Protein AF-A0A6B3FHU8-F1 (afdb_monomer_lite)

Secondary structure (DSSP, 8-state):
--TTSS-S-B--TT--S--EEETTEEEE--SSSEEEEEEE-TTS-EEEEEEE-STTS-SEEEEEB-PPTT-EEEE-TTS-EEEE-TT---SSS--SS--SEEEPPP--B-TTS-B--EEEEEETTEEEEEE-----

Foldseek 3Di:
DDPVQAQPDKDQWPADPAWDDDPQKTWRDDPDQWIWIWHQDPVGRIDIDIDGNAQPDDQKTKMFTDHDPQWDWDADPLQKIFIAHHPQPDPVPCTPDDTSDIGPADWDADPVRDTWDWHWDDDPRIIMIGTDDHGD

Structure (mmCIF, N/CA/C/O backbone):
data_AF-A0A6B3FHU8-F1
#
_entry.id   AF-A0A6B3FHU8-F1
#
loop_
_atom_site.group_PDB
_atom_site.id
_atom_site.type_symbol
_atom_site.label_atom_id
_atom_site.label_alt_id
_atom_site.label_comp_id
_atom_site.label_asym_id
_atom_site.label_entity_id
_atom_site.label_seq_id
_atom_site.pdbx_PDB_ins_code
_atom_site.Cartn_x
_atom_site.Cartn_y
_atom_site.Cartn_z
_atom_site.occupancy
_atom_site.B_iso_or_equiv
_atom_site.auth_seq_id
_atom_site.auth_comp_id
_atom_site.auth_asym_id
_atom_site.auth_atom_id
_atom_site.pdbx_PDB_model_num
ATOM 1 N N . ILE A 1 1 ? 13.165 12.340 -12.345 1.00 45.06 1 ILE A N 1
ATOM 2 C CA . ILE A 1 1 ? 11.705 12.059 -12.397 1.00 45.06 1 ILE A CA 1
ATOM 3 C C . ILE A 1 1 ? 11.030 12.913 -13.476 1.00 45.06 1 ILE A C 1
ATOM 5 O O . ILE A 1 1 ? 10.965 14.129 -13.321 1.00 45.06 1 ILE A O 1
ATOM 9 N N . ARG A 1 2 ? 10.580 12.322 -14.594 1.00 46.66 2 ARG A N 1
ATOM 10 C CA . ARG A 1 2 ? 9.733 13.046 -15.560 1.00 46.66 2 ARG A CA 1
ATOM 11 C C . ARG A 1 2 ? 8.262 12.784 -15.222 1.00 46.66 2 ARG A C 1
ATOM 13 O O . ARG A 1 2 ? 7.866 11.637 -15.059 1.00 46.66 2 ARG A O 1
ATOM 20 N N . ASN A 1 3 ? 7.469 13.840 -15.066 1.00 47.50 3 ASN A N 1
ATOM 21 C CA . ASN A 1 3 ? 6.080 13.735 -14.599 1.00 47.50 3 ASN A CA 1
ATOM 22 C C . ASN A 1 3 ? 5.124 13.138 -15.652 1.00 47.50 3 ASN A C 1
ATOM 24 O O . ASN A 1 3 ? 4.042 12.675 -15.321 1.00 47.50 3 ASN A O 1
ATOM 28 N N . ASP A 1 4 ? 5.523 13.154 -16.923 1.00 56.28 4 ASP A N 1
ATOM 29 C CA . ASP A 1 4 ? 4.755 12.675 -18.079 1.00 56.28 4 ASP A CA 1
ATOM 30 C C . ASP A 1 4 ? 4.735 11.143 -18.226 1.00 56.28 4 ASP A C 1
ATOM 32 O O . ASP A 1 4 ? 3.932 10.620 -18.996 1.00 56.28 4 ASP A O 1
ATOM 36 N N . ILE A 1 5 ? 5.595 10.428 -17.493 1.00 57.34 5 ILE A N 1
ATOM 37 C CA . ILE A 1 5 ? 5.712 8.960 -17.531 1.00 57.34 5 ILE A CA 1
ATOM 38 C C . ILE A 1 5 ? 5.258 8.277 -16.231 1.00 57.34 5 ILE A C 1
ATOM 40 O O . ILE A 1 5 ? 5.151 7.058 -16.191 1.00 57.34 5 ILE A O 1
ATOM 44 N N . MET A 1 6 ? 4.966 9.026 -15.169 1.00 60.22 6 MET A N 1
ATOM 45 C CA . MET A 1 6 ? 4.409 8.466 -13.933 1.00 60.22 6 MET A CA 1
ATOM 46 C C . MET A 1 6 ? 2.957 8.006 -14.142 1.00 60.22 6 MET A C 1
ATOM 48 O O . MET A 1 6 ? 2.252 8.590 -14.973 1.00 60.22 6 MET A O 1
ATOM 52 N N . PRO A 1 7 ? 2.456 7.022 -13.367 1.00 62.66 7 PRO A N 1
ATOM 53 C CA . PRO A 1 7 ? 1.023 6.810 -13.247 1.00 62.66 7 PRO A CA 1
ATOM 54 C C . PRO A 1 7 ? 0.361 8.137 -12.879 1.00 62.66 7 PRO A C 1
ATOM 56 O O . PRO A 1 7 ? 0.601 8.700 -11.814 1.00 62.66 7 PRO A O 1
ATOM 59 N N . ASN A 1 8 ? -0.464 8.654 -13.782 1.00 60.53 8 ASN A N 1
ATOM 60 C CA . ASN A 1 8 ? -1.156 9.929 -13.598 1.00 60.53 8 ASN A CA 1
ATOM 61 C C . ASN A 1 8 ? -2.297 9.827 -12.571 1.00 60.53 8 ASN A C 1
ATOM 63 O O . ASN A 1 8 ? -2.832 10.848 -12.140 1.00 60.53 8 ASN A O 1
ATOM 67 N N . GLN A 1 9 ? -2.675 8.603 -12.188 1.00 69.31 9 GLN A N 1
ATOM 68 C CA . GLN A 1 9 ? -3.710 8.336 -11.208 1.00 69.31 9 GLN A CA 1
ATOM 69 C C . GLN A 1 9 ? -3.459 7.013 -10.474 1.00 69.31 9 GLN A C 1
ATOM 71 O O . GLN A 1 9 ? -3.259 5.964 -11.094 1.00 69.31 9 GLN A O 1
ATOM 76 N N . LEU A 1 10 ? -3.538 7.078 -9.145 1.00 75.62 10 LEU A N 1
ATOM 77 C CA . LEU A 1 10 ? -3.625 5.933 -8.241 1.00 75.62 10 LEU A CA 1
ATOM 78 C C . LEU A 1 10 ? -5.016 5.928 -7.599 1.00 75.62 10 LEU A C 1
ATOM 80 O O . LEU A 1 10 ? -5.523 6.985 -7.213 1.00 75.62 10 LEU A O 1
ATOM 84 N N . SER A 1 11 ? -5.645 4.758 -7.480 1.00 78.81 11 SER A N 1
ATOM 85 C CA . SER A 1 11 ? -6.835 4.617 -6.636 1.00 78.81 11 SER A CA 1
ATOM 86 C C . SER A 1 11 ? -6.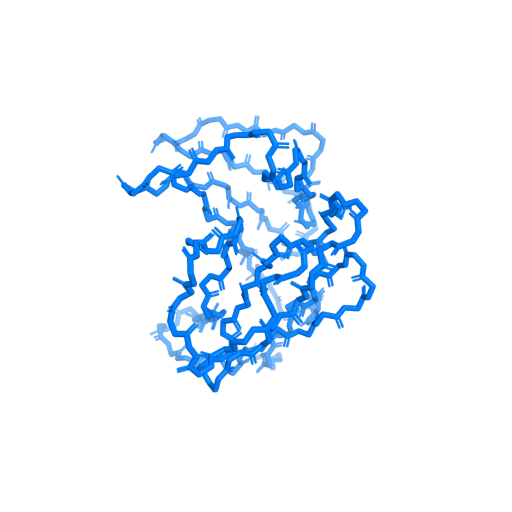434 4.518 -5.168 1.00 78.81 11 SER A C 1
ATOM 88 O O . SER A 1 11 ? -5.376 3.990 -4.842 1.00 78.81 11 SER A O 1
ATOM 90 N N . ILE A 1 12 ? -7.311 4.964 -4.274 1.00 79.12 12 ILE A N 1
ATOM 91 C CA . ILE A 1 12 ? -7.122 4.801 -2.834 1.00 79.12 12 ILE A CA 1
ATOM 92 C C . ILE A 1 12 ? -8.040 3.652 -2.384 1.00 79.12 12 ILE A C 1
ATOM 94 O O . ILE A 1 12 ? -9.261 3.816 -2.463 1.00 79.12 12 ILE A O 1
ATOM 98 N N . PRO A 1 13 ? -7.504 2.488 -1.977 1.00 76.69 13 PRO A N 1
ATOM 99 C CA . PRO A 1 13 ? -8.320 1.356 -1.547 1.00 76.69 13 PRO A CA 1
ATOM 100 C C . PRO A 1 13 ? -9.171 1.717 -0.324 1.00 76.69 13 PRO A C 1
ATOM 102 O O . PRO A 1 13 ? -8.716 2.439 0.564 1.00 76.69 13 PRO A O 1
ATOM 105 N N . GLU A 1 14 ? -10.411 1.218 -0.299 1.00 80.50 14 GLU A N 1
ATOM 106 C CA . GLU A 1 14 ? -11.384 1.357 0.802 1.00 80.50 14 GLU A CA 1
ATOM 107 C C . GLU A 1 14 ? -11.751 2.800 1.216 1.00 80.50 14 GLU A C 1
ATOM 109 O O . GLU A 1 14 ? -12.533 3.003 2.144 1.00 80.50 14 GLU A O 1
ATOM 114 N N . ALA A 1 15 ? -11.242 3.823 0.523 1.00 71.56 15 ALA A N 1
ATOM 115 C CA . ALA A 1 15 ? -11.511 5.210 0.869 1.00 71.56 15 ALA A CA 1
ATOM 116 C C . ALA A 1 15 ? -12.956 5.625 0.556 1.00 71.56 15 ALA A C 1
ATOM 118 O O . ALA A 1 15 ? -13.506 5.350 -0.512 1.00 71.56 15 ALA A O 1
ATOM 119 N N . GLY A 1 16 ? -13.554 6.378 1.484 1.00 66.31 16 GLY A N 1
ATOM 120 C CA . GLY A 1 16 ? -14.815 7.078 1.253 1.00 66.31 16 GLY A CA 1
ATOM 121 C C . GLY A 1 16 ? -14.695 8.196 0.206 1.00 66.31 16 GLY A C 1
ATOM 122 O O . GLY A 1 16 ? -13.609 8.640 -0.155 1.00 66.31 16 GLY A O 1
ATOM 123 N N . ALA A 1 17 ? -15.834 8.722 -0.255 1.00 71.62 17 ALA A N 1
ATOM 124 C CA . ALA A 1 17 ? -15.877 9.713 -1.340 1.00 71.62 17 ALA A CA 1
ATOM 125 C C . ALA A 1 17 ? -15.287 11.098 -0.987 1.00 71.62 17 ALA A C 1
ATOM 127 O O . ALA A 1 17 ? -15.084 11.924 -1.877 1.00 71.62 17 ALA A O 1
ATOM 128 N N . LYS A 1 18 ? -15.052 11.390 0.299 1.00 81.88 18 LYS A N 1
ATOM 129 C CA . LYS A 1 18 ? -14.502 12.668 0.770 1.00 81.88 18 LYS A CA 1
ATOM 130 C C . LYS A 1 18 ? -13.470 12.436 1.867 1.00 81.88 18 LYS A C 1
ATOM 132 O O . LYS A 1 18 ? -13.760 11.758 2.847 1.00 81.88 18 LYS A O 1
ATOM 137 N N . GLY A 1 19 ? -12.297 13.037 1.699 1.00 85.44 19 GLY A N 1
ATOM 138 C CA . GLY A 1 19 ? -11.244 13.065 2.708 1.00 85.44 19 GLY A CA 1
ATOM 139 C C . GLY A 1 19 ? -11.289 14.344 3.543 1.00 85.44 19 GLY A C 1
ATOM 140 O O . GLY A 1 19 ? -11.757 15.384 3.077 1.00 85.44 19 GLY A O 1
ATOM 141 N N . THR A 1 20 ? -10.777 14.271 4.767 1.00 91.88 20 THR A N 1
ATOM 142 C CA . THR A 1 20 ? -10.581 15.412 5.671 1.00 91.88 20 THR A CA 1
ATOM 143 C C . THR A 1 20 ? -9.091 15.644 5.873 1.00 91.88 20 THR A C 1
ATOM 145 O O . THR A 1 20 ? -8.346 14.700 6.129 1.00 91.88 20 THR A O 1
ATOM 148 N N . GLN A 1 21 ? -8.641 16.893 5.774 1.00 92.50 21 GLN A N 1
ATOM 149 C CA . GLN A 1 21 ? -7.242 17.221 6.020 1.00 92.50 21 GLN A CA 1
ATOM 150 C C . GLN A 1 21 ? -6.947 17.233 7.526 1.00 92.50 21 GLN A C 1
ATOM 152 O O . GLN A 1 21 ? -7.606 17.946 8.281 1.00 92.50 21 GLN A O 1
ATOM 157 N N . VAL A 1 22 ? -5.946 16.466 7.963 1.00 91.94 22 VAL A N 1
ATOM 158 C CA . VAL A 1 22 ? -5.526 16.374 9.370 1.00 91.94 22 VAL A CA 1
ATOM 159 C C . VAL A 1 22 ? -4.004 16.320 9.435 1.00 91.94 22 VAL A C 1
ATOM 161 O O . VAL A 1 22 ? -3.396 15.360 8.971 1.00 91.94 22 VAL A O 1
ATOM 164 N N . GLY A 1 23 ? -3.375 17.352 10.004 1.00 89.19 23 GLY A N 1
ATOM 165 C CA . GLY A 1 23 ? -1.925 17.363 10.241 1.00 89.19 23 GLY A CA 1
ATOM 166 C C . GLY A 1 23 ? -1.072 17.146 8.984 1.00 89.19 23 GLY A C 1
ATOM 167 O O . GLY A 1 23 ? -0.068 16.451 9.050 1.00 89.19 23 GLY A O 1
ATOM 168 N N . GLY A 1 24 ? -1.497 17.681 7.833 1.00 89.25 24 GLY A N 1
ATOM 169 C CA . GLY A 1 24 ? -0.810 17.494 6.546 1.00 89.25 24 GLY A CA 1
ATOM 170 C C . GLY A 1 24 ? -1.177 16.208 5.794 1.00 89.25 24 GLY A C 1
ATOM 171 O O . GLY A 1 24 ? -0.806 16.068 4.633 1.00 89.25 24 GLY A O 1
ATOM 172 N N . ASN A 1 25 ? -1.960 15.319 6.407 1.00 91.62 25 ASN A N 1
ATOM 173 C CA . ASN A 1 25 ? -2.489 14.109 5.781 1.00 91.62 25 ASN A CA 1
ATOM 174 C C . ASN A 1 25 ? -3.913 14.338 5.271 1.00 91.62 25 ASN A C 1
ATOM 176 O O . ASN A 1 25 ? -4.602 15.262 5.716 1.00 91.62 25 ASN A O 1
ATOM 180 N N . VAL A 1 26 ? -4.386 13.446 4.404 1.00 92.62 26 VAL A N 1
ATOM 181 C CA . VAL A 1 26 ? -5.805 13.337 4.048 1.00 92.62 26 VAL A CA 1
ATOM 182 C C . VAL A 1 26 ? -6.348 12.032 4.615 1.00 92.62 26 VAL A C 1
ATOM 184 O O . VAL A 1 26 ? -5.855 10.956 4.288 1.00 92.62 26 VAL A O 1
ATOM 187 N N . VAL A 1 27 ? -7.355 12.133 5.479 1.00 92.25 27 VAL A N 1
ATOM 188 C CA . VAL A 1 27 ? -7.985 10.998 6.160 1.00 92.25 27 VAL A CA 1
ATOM 189 C C . VAL A 1 27 ? -9.360 10.739 5.559 1.00 92.25 27 VAL A C 1
ATOM 191 O O . VAL A 1 27 ? -10.204 11.633 5.510 1.00 92.25 27 VAL A O 1
ATOM 194 N N . TYR A 1 28 ? -9.596 9.503 5.146 1.00 91.44 28 TYR A N 1
ATOM 195 C CA . TYR A 1 28 ? -10.864 8.994 4.646 1.00 91.44 28 TYR A CA 1
ATOM 196 C C . TYR A 1 28 ? -11.444 8.047 5.693 1.00 91.44 28 TYR A C 1
ATOM 198 O O . TYR A 1 28 ? -11.124 6.860 5.720 1.00 91.44 28 TYR A O 1
ATOM 206 N N . THR A 1 29 ? -12.276 8.587 6.582 1.00 90.31 29 THR A N 1
ATOM 207 C CA . THR A 1 29 ? -12.996 7.777 7.565 1.00 90.31 29 THR A CA 1
ATOM 208 C C . THR A 1 29 ? -14.205 7.112 6.925 1.00 90.31 29 THR A C 1
ATOM 210 O O . THR A 1 29 ? -14.915 7.711 6.110 1.00 90.31 29 THR A O 1
ATOM 213 N N . THR A 1 30 ? -14.463 5.867 7.309 1.00 87.38 30 THR A N 1
ATOM 214 C CA . THR A 1 30 ? -15.635 5.114 6.858 1.00 87.38 30 THR A CA 1
ATOM 215 C C . THR A 1 30 ? -16.386 4.519 8.049 1.00 87.38 30 THR A C 1
ATOM 217 O O . THR A 1 30 ? -15.844 4.360 9.144 1.00 87.38 30 THR A O 1
ATOM 220 N N . SER A 1 31 ? -17.656 4.157 7.851 1.00 88.94 31 SER A N 1
ATOM 221 C CA . SER A 1 31 ? -18.392 3.327 8.817 1.00 88.94 31 SER A CA 1
ATOM 222 C C . SER A 1 31 ? -17.992 1.847 8.757 1.00 88.94 31 SER A C 1
ATOM 224 O O . SER A 1 31 ? -18.381 1.079 9.634 1.00 88.94 31 SER A O 1
ATOM 226 N N . GLY A 1 32 ? -17.242 1.443 7.726 1.00 90.00 32 GLY A N 1
ATOM 227 C CA . GLY A 1 32 ? -16.746 0.085 7.534 1.00 90.00 32 GLY A CA 1
ATOM 228 C C . GLY A 1 32 ? -15.539 -0.234 8.420 1.00 90.00 32 GLY A C 1
ATOM 229 O O . GLY A 1 32 ? -15.145 0.582 9.253 1.00 90.00 32 GLY A O 1
ATOM 230 N N . PRO A 1 33 ? -14.926 -1.417 8.258 1.00 93.75 33 PR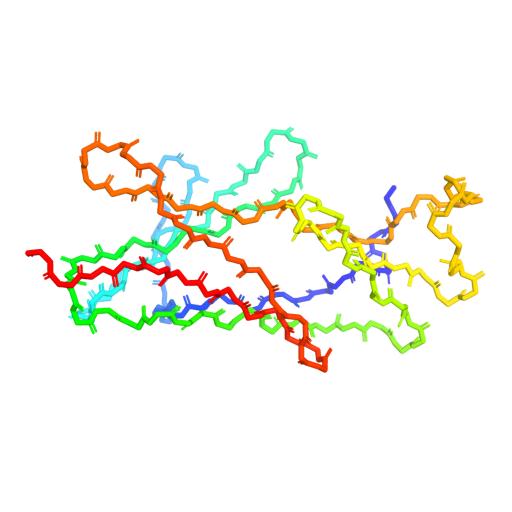O A N 1
ATOM 231 C CA . PRO A 1 33 ? -13.846 -1.883 9.127 1.00 93.75 33 PRO A CA 1
ATOM 232 C C . PRO A 1 33 ? -12.477 -1.253 8.824 1.00 93.75 33 PRO A C 1
ATOM 234 O O . PRO A 1 33 ? -11.514 -1.566 9.520 1.00 93.75 33 PRO A O 1
ATOM 237 N N . VAL A 1 34 ? -12.382 -0.377 7.819 1.00 94.00 34 VAL A N 1
ATOM 238 C CA . VAL A 1 34 ? -11.125 0.217 7.347 1.00 94.00 34 VAL A CA 1
ATOM 239 C C . VAL A 1 34 ? -11.288 1.722 7.183 1.00 94.00 34 VAL A C 1
ATOM 241 O O . VAL A 1 34 ? -12.266 2.178 6.593 1.00 94.00 34 VAL A O 1
ATOM 244 N N . ASP A 1 35 ? -10.336 2.482 7.712 1.00 94.00 35 ASP A N 1
ATOM 245 C CA . ASP A 1 35 ? -10.129 3.882 7.330 1.00 94.00 35 ASP A CA 1
ATOM 246 C C . ASP A 1 35 ? -8.857 3.985 6.490 1.00 94.00 35 ASP A C 1
ATOM 248 O O . ASP A 1 35 ? -7.932 3.193 6.677 1.00 94.00 35 ASP A O 1
ATOM 252 N N . THR A 1 36 ? -8.774 4.984 5.614 1.00 94.12 36 THR A N 1
ATOM 253 C CA . THR A 1 36 ? -7.597 5.165 4.756 1.00 94.12 36 THR A CA 1
ATOM 254 C C . THR A 1 36 ? -6.961 6.526 4.981 1.00 94.12 36 THR A C 1
ATOM 256 O O . THR A 1 36 ? -7.648 7.544 5.067 1.00 94.12 36 THR A O 1
ATOM 259 N N . VAL A 1 37 ? -5.635 6.568 5.069 1.00 93.81 37 VAL A N 1
ATOM 260 C CA . VAL A 1 37 ? -4.864 7.804 5.229 1.00 93.81 37 VAL A CA 1
ATOM 261 C C . VAL A 1 37 ? -3.885 7.933 4.075 1.00 93.81 37 VAL A C 1
ATOM 263 O O . VAL A 1 37 ? -3.105 7.021 3.820 1.00 93.81 37 VAL A O 1
ATOM 266 N N . VAL A 1 38 ? -3.891 9.083 3.408 1.00 92.81 38 VAL A N 1
ATOM 267 C CA . VAL A 1 38 ? -2.862 9.456 2.435 1.00 92.81 38 VAL A CA 1
ATOM 268 C C . VAL A 1 38 ? -1.935 10.474 3.078 1.00 92.81 38 VAL A C 1
ATOM 270 O O . VAL A 1 38 ? -2.381 11.526 3.549 1.00 92.81 38 VAL A O 1
ATOM 273 N N . GLN A 1 39 ? -0.648 10.149 3.108 1.00 93.12 39 GLN A N 1
ATOM 274 C CA . GLN A 1 39 ? 0.400 10.978 3.690 1.00 93.12 39 GLN A CA 1
ATOM 275 C C . GLN A 1 39 ? 1.414 11.349 2.607 1.00 93.12 39 GLN A C 1
ATOM 277 O O . GLN A 1 39 ? 1.919 10.448 1.936 1.00 93.12 39 GLN A O 1
ATOM 282 N N . PRO A 1 40 ? 1.746 12.634 2.413 1.00 90.44 40 PRO A N 1
ATOM 283 C CA . PRO A 1 40 ? 2.907 12.996 1.612 1.00 90.44 40 PRO A CA 1
ATOM 284 C C . PRO A 1 40 ? 4.186 12.513 2.308 1.00 90.44 40 PRO A C 1
ATOM 286 O O . PRO A 1 40 ? 4.290 12.558 3.536 1.00 90.44 40 PRO A O 1
ATOM 289 N N . THR A 1 41 ? 5.165 12.056 1.534 1.00 87.81 41 THR A N 1
ATOM 290 C CA . THR A 1 41 ? 6.476 11.646 2.054 1.00 87.81 41 THR A CA 1
ATOM 291 C C . THR A 1 41 ? 7.516 12.744 1.813 1.00 87.81 41 THR A C 1
ATOM 293 O O . THR A 1 41 ? 7.360 13.597 0.939 1.00 87.81 41 THR A O 1
ATOM 296 N N . ALA A 1 42 ? 8.574 12.776 2.630 1.00 85.88 42 ALA A N 1
ATOM 297 C CA . ALA A 1 42 ? 9.573 13.852 2.597 1.00 85.88 42 ALA A CA 1
ATOM 298 C C . ALA A 1 42 ? 10.386 13.901 1.288 1.00 85.88 42 ALA A C 1
ATOM 300 O O . ALA A 1 42 ? 10.915 14.949 0.926 1.00 85.88 42 ALA A O 1
ATOM 301 N N . ASP A 1 43 ? 10.464 12.779 0.582 1.00 81.81 43 ASP A N 1
ATOM 302 C CA . ASP A 1 43 ? 11.090 12.604 -0.731 1.00 81.81 43 ASP A CA 1
ATOM 303 C C . ASP A 1 43 ? 10.163 12.976 -1.907 1.00 81.81 43 ASP A C 1
ATOM 305 O O . ASP A 1 43 ? 10.540 12.827 -3.067 1.00 81.81 43 ASP A O 1
ATOM 309 N N . GLY A 1 44 ? 8.966 13.505 -1.626 1.00 80.00 44 GLY A N 1
ATOM 310 C CA . GLY A 1 44 ? 8.031 13.996 -2.641 1.00 80.00 44 GLY A CA 1
ATOM 311 C C . GLY A 1 44 ? 7.067 12.941 -3.189 1.00 80.00 44 GLY A C 1
ATOM 312 O O . GLY A 1 44 ? 6.329 13.232 -4.131 1.00 80.00 44 GLY A O 1
ATOM 313 N N . GLY A 1 45 ? 7.054 11.740 -2.609 1.00 85.75 45 GLY A N 1
ATOM 314 C CA . GLY A 1 45 ? 6.064 10.703 -2.882 1.00 85.75 45 GLY A CA 1
ATOM 315 C C . GLY A 1 45 ? 4.797 10.819 -2.025 1.00 85.75 45 GLY A C 1
ATOM 316 O O . GLY A 1 45 ? 4.500 11.838 -1.391 1.00 85.75 45 GLY A O 1
ATOM 317 N N . SER A 1 46 ? 4.031 9.730 -1.999 1.00 89.56 46 SER A N 1
ATOM 318 C CA . SER A 1 46 ? 2.895 9.576 -1.095 1.00 89.56 46 SER A CA 1
ATOM 319 C C . SER A 1 46 ? 2.816 8.151 -0.569 1.00 89.56 46 SER A C 1
ATOM 321 O O . SER A 1 46 ? 3.168 7.199 -1.264 1.00 89.56 46 SER A O 1
ATOM 323 N N . ARG A 1 47 ? 2.312 8.009 0.652 1.00 91.25 47 ARG A N 1
ATOM 324 C CA . ARG A 1 47 ? 2.030 6.734 1.299 1.00 91.25 47 ARG A CA 1
ATOM 325 C C . ARG A 1 47 ? 0.539 6.624 1.554 1.00 91.25 47 ARG A C 1
ATOM 327 O O . ARG A 1 47 ? -0.060 7.536 2.121 1.00 91.25 47 ARG A O 1
ATOM 334 N N . THR A 1 48 ? -0.036 5.487 1.182 1.00 92.00 48 THR A N 1
ATOM 335 C CA . THR A 1 48 ? -1.401 5.123 1.569 1.00 92.00 48 THR A CA 1
ATOM 336 C C . THR A 1 48 ? -1.339 4.131 2.723 1.00 92.00 48 THR A C 1
ATOM 338 O O . THR A 1 48 ? -0.652 3.118 2.628 1.00 92.00 48 THR A O 1
ATOM 341 N N . LEU A 1 49 ? -2.036 4.430 3.816 1.00 94.06 49 LEU A N 1
ATOM 342 C CA . LEU A 1 49 ? -2.158 3.573 4.992 1.00 94.06 49 LEU A CA 1
ATOM 343 C C . LEU A 1 49 ? -3.606 3.119 5.145 1.00 94.06 49 LEU A C 1
ATOM 345 O O . LEU A 1 49 ? -4.502 3.958 5.203 1.00 94.06 49 LEU A O 1
ATOM 349 N N . ASN A 1 50 ? -3.813 1.812 5.286 1.00 94.81 50 ASN A N 1
ATOM 350 C CA . ASN A 1 50 ? -5.100 1.236 5.662 1.00 94.81 50 ASN A CA 1
ATOM 351 C C . ASN A 1 50 ? -5.102 0.984 7.176 1.00 94.81 50 ASN A C 1
ATOM 353 O O . ASN A 1 50 ? -4.292 0.208 7.684 1.00 94.81 50 ASN A O 1
ATOM 357 N N . ILE A 1 51 ? -5.999 1.647 7.900 1.00 94.94 51 ILE A N 1
ATOM 358 C CA . ILE A 1 51 ? -6.189 1.486 9.342 1.00 94.94 51 ILE A CA 1
ATOM 359 C C . ILE A 1 51 ? -7.273 0.438 9.566 1.00 94.94 51 ILE A C 1
ATOM 361 O O . ILE A 1 51 ? -8.460 0.696 9.355 1.00 94.94 51 ILE A O 1
ATOM 365 N N . LEU A 1 52 ? -6.857 -0.756 9.984 1.00 94.25 52 LEU A N 1
ATOM 366 C CA . LEU A 1 52 ? -7.746 -1.902 10.154 1.00 94.25 52 LEU A CA 1
ATOM 367 C C . LEU A 1 52 ? -8.354 -1.860 11.557 1.00 94.25 52 LEU A C 1
ATOM 369 O O . LEU A 1 52 ? -7.672 -2.111 12.548 1.00 94.25 52 LEU A O 1
ATOM 373 N N . LYS A 1 53 ? -9.640 -1.518 11.657 1.00 91.88 53 LYS A N 1
ATOM 374 C CA . LYS A 1 53 ? -10.318 -1.276 12.945 1.00 91.88 53 LYS A CA 1
ATOM 375 C C . LYS A 1 53 ? -10.758 -2.551 13.655 1.00 91.88 53 LYS A C 1
ATOM 377 O O . LYS A 1 53 ? -11.118 -2.510 14.827 1.00 91.88 53 LYS A O 1
ATOM 382 N N . SER A 1 54 ? -10.813 -3.669 12.938 1.00 89.50 54 SER A N 1
ATOM 383 C CA . SER A 1 54 ? -11.314 -4.934 13.471 1.00 89.50 54 SER A CA 1
ATOM 384 C C . SER A 1 54 ? -10.853 -6.122 12.635 1.00 89.50 54 SER A C 1
ATOM 386 O O . SER A 1 54 ? -10.441 -5.975 11.485 1.00 89.50 54 SER A O 1
ATOM 388 N N . SER A 1 55 ? -11.005 -7.315 13.199 1.00 89.19 55 SER A N 1
ATOM 389 C CA . SER A 1 55 ? -10.667 -8.586 12.561 1.00 89.19 55 SER A CA 1
ATOM 390 C C . SER A 1 55 ? -11.526 -8.956 11.349 1.00 89.19 55 SER A C 1
ATOM 392 O O . SER A 1 55 ? -11.160 -9.859 10.601 1.00 89.19 55 SER A O 1
ATOM 394 N N . VAL A 1 56 ? -12.650 -8.263 11.137 1.00 90.94 56 VAL A N 1
ATOM 395 C CA . VAL A 1 56 ? -13.509 -8.448 9.957 1.00 90.94 56 VAL A CA 1
ATOM 396 C C . VAL A 1 56 ? -13.076 -7.591 8.764 1.00 90.94 56 VAL A C 1
ATOM 398 O O . VAL A 1 56 ? -13.734 -7.623 7.725 1.00 90.94 56 VAL A O 1
ATOM 401 N N . ALA A 1 57 ? -11.999 -6.808 8.896 1.00 94.38 57 ALA A N 1
ATOM 402 C CA . ALA A 1 57 ? -11.422 -6.085 7.770 1.00 94.38 57 ALA A CA 1
ATOM 403 C C . ALA A 1 57 ? -11.006 -7.055 6.643 1.00 94.38 57 ALA A C 1
ATOM 405 O O . ALA A 1 57 ? -10.650 -8.207 6.914 1.00 94.38 57 ALA A O 1
ATOM 406 N N . PRO A 1 58 ? -11.025 -6.616 5.373 1.00 94.88 58 PRO A N 1
ATOM 407 C CA . PRO A 1 58 ? -10.460 -7.394 4.279 1.00 94.88 58 PRO A CA 1
ATOM 408 C C . PRO A 1 58 ? -8.995 -7.765 4.541 1.00 94.88 58 PRO A C 1
ATOM 410 O O . PRO A 1 58 ? -8.263 -7.063 5.234 1.00 94.88 58 PRO A O 1
ATOM 413 N N . LYS A 1 59 ? -8.531 -8.863 3.947 1.00 95.38 59 LYS A N 1
ATOM 414 C CA . LYS A 1 59 ? -7.100 -9.222 3.969 1.00 95.38 59 LYS A CA 1
ATOM 415 C C . LYS A 1 59 ? -6.354 -8.763 2.722 1.00 95.38 59 LYS A C 1
ATOM 417 O O . LYS A 1 59 ? -5.137 -8.890 2.662 1.00 95.38 59 LYS A O 1
ATOM 422 N N . THR A 1 60 ? -7.080 -8.246 1.736 1.00 95.62 60 THR A N 1
ATOM 423 C CA . THR A 1 60 ? -6.559 -7.835 0.435 1.00 95.62 60 THR A CA 1
ATOM 424 C C . THR A 1 60 ? -7.019 -6.427 0.101 1.00 95.62 60 THR A C 1
ATOM 426 O O . THR A 1 60 ? -8.210 -6.140 0.219 1.00 95.62 60 THR A O 1
ATOM 429 N N . TYR A 1 61 ? -6.098 -5.588 -0.365 1.00 94.38 61 TYR A N 1
ATOM 430 C CA . TYR A 1 61 ? -6.346 -4.188 -0.705 1.00 94.38 61 TYR A CA 1
ATOM 431 C C . TYR A 1 61 ? -5.812 -3.899 -2.102 1.00 94.38 61 TYR A C 1
ATOM 433 O O . TYR A 1 61 ? -4.636 -4.134 -2.379 1.00 94.38 61 TYR A O 1
ATOM 441 N N . GLU A 1 62 ? -6.673 -3.409 -2.990 1.00 92.12 62 GLU A N 1
ATOM 442 C CA . GLU A 1 62 ? -6.316 -3.178 -4.390 1.00 92.12 62 GLU A CA 1
ATOM 443 C C . GLU A 1 62 ? -6.054 -1.698 -4.676 1.00 92.12 62 GLU A C 1
ATOM 445 O O . GLU A 1 62 ? -6.958 -0.862 -4.630 1.00 92.12 62 GLU A O 1
ATOM 450 N N . THR A 1 63 ? -4.824 -1.394 -5.078 1.00 88.25 63 THR A N 1
ATOM 451 C CA . THR A 1 63 ? -4.453 -0.099 -5.649 1.00 88.25 63 THR A CA 1
ATOM 452 C C . THR A 1 63 ? -4.366 -0.254 -7.160 1.00 88.25 63 THR A C 1
ATOM 454 O O . THR A 1 63 ? -3.438 -0.864 -7.694 1.00 88.25 63 THR A O 1
ATOM 457 N N . SER A 1 64 ? -5.359 0.277 -7.867 1.00 83.88 64 SER A N 1
ATOM 458 C CA . SER A 1 64 ? -5.340 0.383 -9.323 1.00 83.88 64 SER A CA 1
ATOM 459 C C . SER A 1 64 ? -4.493 1.575 -9.742 1.00 83.88 64 SER A C 1
ATOM 461 O O . SER A 1 64 ? -4.550 2.642 -9.128 1.00 83.88 64 SER A O 1
ATOM 463 N N . PHE A 1 65 ? -3.746 1.404 -10.822 1.00 77.25 65 PHE A N 1
ATOM 464 C CA . PHE A 1 65 ? -2.939 2.457 -11.412 1.00 77.25 65 PHE A CA 1
ATOM 465 C C . PHE A 1 65 ? -3.092 2.444 -12.931 1.00 77.25 65 PHE A C 1
ATOM 467 O O . PHE A 1 65 ? -3.381 1.414 -13.549 1.00 77.25 65 PHE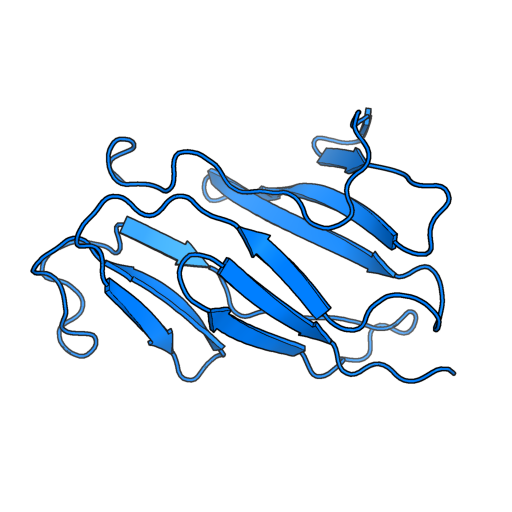 A O 1
ATOM 474 N N . GLN A 1 66 ? -2.953 3.613 -13.549 1.00 70.69 66 GLN A N 1
ATOM 475 C CA . GLN A 1 66 ? -2.857 3.709 -15.002 1.00 70.69 66 GLN A CA 1
ATOM 476 C C . GLN A 1 66 ? -1.387 3.644 -15.387 1.00 70.69 66 GLN A C 1
ATOM 478 O O . GLN A 1 66 ? -0.624 4.566 -15.117 1.00 70.69 66 GLN A O 1
ATOM 483 N N . ILE A 1 67 ? -0.997 2.529 -16.000 1.00 65.69 67 ILE A N 1
ATOM 484 C CA . ILE A 1 67 ? 0.326 2.372 -16.592 1.00 65.69 67 ILE A CA 1
ATOM 485 C C . ILE A 1 67 ? 0.258 2.881 -18.034 1.00 65.69 67 ILE A C 1
ATOM 487 O O . ILE A 1 67 ? -0.535 2.342 -18.814 1.00 65.69 67 ILE A O 1
ATOM 491 N N . PRO A 1 68 ? 1.074 3.873 -18.429 1.00 67.00 68 PRO A N 1
ATOM 492 C CA . PRO A 1 68 ? 1.261 4.197 -19.836 1.00 67.00 68 PRO A CA 1
ATOM 493 C C . PRO A 1 68 ? 1.632 2.952 -20.655 1.00 67.00 68 PRO A C 1
ATOM 495 O O . PRO A 1 68 ? 2.390 2.091 -20.206 1.00 67.00 68 PRO A O 1
ATOM 498 N N . ALA A 1 69 ? 1.092 2.840 -21.869 1.00 69.12 69 ALA A N 1
ATOM 499 C CA . ALA A 1 69 ? 1.296 1.659 -22.702 1.00 69.12 69 ALA A CA 1
ATOM 500 C C . ALA A 1 69 ? 2.793 1.354 -22.914 1.00 69.12 69 ALA A C 1
ATOM 502 O O . ALA A 1 69 ? 3.575 2.232 -23.278 1.00 69.12 69 ALA A O 1
ATOM 503 N N . GLY A 1 70 ? 3.170 0.088 -22.716 1.00 70.31 70 GLY A N 1
ATOM 504 C CA . GLY A 1 70 ? 4.517 -0.425 -22.975 1.00 70.31 70 GLY A CA 1
ATOM 505 C C . GLY A 1 70 ? 5.487 -0.399 -21.791 1.00 70.31 70 GLY A C 1
ATOM 506 O O . GLY A 1 70 ? 6.626 -0.822 -21.966 1.00 70.31 70 GLY A O 1
ATOM 507 N N . MET A 1 71 ? 5.082 0.067 -20.606 1.00 76.81 71 MET A N 1
ATOM 508 C CA . MET A 1 71 ? 5.918 -0.087 -19.411 1.00 76.81 71 MET A CA 1
ATOM 509 C C . MET A 1 71 ? 5.962 -1.535 -18.918 1.00 76.81 71 MET A C 1
ATOM 511 O O . MET A 1 71 ? 4.990 -2.281 -19.057 1.00 76.81 71 MET A O 1
ATOM 515 N N . SER A 1 72 ? 7.076 -1.906 -18.291 1.00 79.12 72 SER A N 1
ATOM 516 C CA . SER A 1 72 ? 7.260 -3.204 -17.638 1.00 79.12 72 SER A CA 1
ATOM 517 C C . SER A 1 72 ? 7.251 -3.069 -16.121 1.00 79.12 72 SER A C 1
ATOM 519 O O . SER A 1 72 ? 7.786 -2.106 -15.576 1.00 79.12 72 SER A O 1
ATOM 521 N N . VAL A 1 73 ? 6.681 -4.062 -15.443 1.00 82.75 73 VAL A N 1
ATOM 522 C CA . VAL A 1 73 ? 6.655 -4.136 -13.980 1.00 82.75 73 VAL A CA 1
ATOM 523 C C . VAL A 1 73 ? 7.659 -5.180 -13.510 1.00 82.75 73 VAL A C 1
ATOM 525 O O . VAL A 1 73 ? 7.685 -6.288 -14.046 1.00 82.75 73 VAL A O 1
ATOM 528 N N . VAL A 1 74 ? 8.466 -4.831 -12.512 1.00 85.94 74 VAL A N 1
ATOM 529 C CA . VAL A 1 74 ? 9.441 -5.723 -11.875 1.00 85.94 74 VAL A CA 1
ATOM 530 C C . VAL A 1 74 ? 9.152 -5.770 -10.381 1.00 85.94 74 VAL A C 1
ATOM 532 O O . VAL A 1 74 ? 8.992 -4.726 -9.752 1.00 85.94 74 VAL A O 1
ATOM 535 N N . THR A 1 75 ? 9.080 -6.978 -9.829 1.00 88.38 75 THR A N 1
ATOM 536 C CA . THR A 1 75 ? 9.024 -7.220 -8.383 1.00 88.38 75 THR A CA 1
ATOM 537 C C . THR A 1 75 ? 10.411 -7.619 -7.905 1.00 88.38 75 THR A C 1
ATOM 539 O O . THR A 1 75 ? 11.060 -8.439 -8.556 1.00 88.38 75 THR A O 1
ATOM 542 N N . HIS A 1 76 ? 10.847 -7.041 -6.791 1.00 89.38 76 HIS A N 1
ATOM 543 C CA . HIS A 1 76 ? 12.170 -7.271 -6.209 1.00 89.38 76 HIS A CA 1
ATOM 544 C C . HIS A 1 76 ? 12.100 -8.232 -5.018 1.00 89.38 76 HIS A C 1
ATOM 546 O O . HIS A 1 76 ? 11.019 -8.507 -4.494 1.00 89.38 76 HIS A O 1
ATOM 552 N N . ASP A 1 77 ? 13.259 -8.719 -4.572 1.00 90.19 77 ASP A N 1
ATOM 553 C CA . ASP A 1 77 ? 13.371 -9.692 -3.473 1.00 90.19 77 ASP A CA 1
ATOM 554 C C . ASP A 1 77 ? 12.827 -9.167 -2.134 1.00 90.19 77 ASP A C 1
ATOM 556 O O . ASP A 1 77 ? 12.328 -9.941 -1.318 1.00 90.19 77 ASP A O 1
ATOM 560 N N . ASP A 1 78 ? 12.882 -7.852 -1.909 1.00 91.62 78 ASP A N 1
ATOM 561 C CA . ASP A 1 78 ? 12.321 -7.196 -0.722 1.00 91.62 78 ASP A CA 1
ATOM 562 C C . ASP A 1 78 ? 10.796 -6.980 -0.807 1.00 91.62 78 ASP A C 1
ATOM 564 O O . ASP A 1 78 ? 10.182 -6.481 0.136 1.00 91.62 78 ASP A O 1
ATOM 568 N N . GLY A 1 79 ? 10.170 -7.363 -1.924 1.00 92.88 79 GLY A N 1
ATOM 569 C CA . GLY A 1 79 ? 8.742 -7.193 -2.185 1.00 92.88 79 GLY A CA 1
ATOM 570 C C . GLY A 1 79 ? 8.353 -5.816 -2.727 1.00 92.88 79 GLY A C 1
ATOM 571 O O . GLY A 1 79 ? 7.164 -5.586 -2.975 1.00 92.88 79 GLY A O 1
ATOM 572 N N . SER A 1 80 ? 9.312 -4.909 -2.932 1.00 92.88 80 SER A N 1
ATOM 573 C CA . SER A 1 80 ? 9.072 -3.647 -3.633 1.00 92.88 80 SER A CA 1
ATOM 574 C C . SER A 1 80 ? 8.768 -3.876 -5.119 1.00 92.88 80 SER A C 1
ATOM 576 O O . SER A 1 80 ? 9.021 -4.949 -5.686 1.00 92.88 80 SER A O 1
ATOM 578 N N . VAL A 1 81 ? 8.184 -2.865 -5.767 1.00 90.06 81 VAL A N 1
ATOM 579 C CA . VAL A 1 81 ? 7.773 -2.941 -7.175 1.00 90.06 81 VAL A CA 1
ATOM 580 C C . VAL A 1 81 ? 8.256 -1.715 -7.941 1.00 90.06 81 VAL A C 1
ATOM 582 O O . VAL A 1 81 ? 7.916 -0.585 -7.594 1.00 90.06 81 VAL A O 1
ATOM 585 N N . SER A 1 82 ? 8.981 -1.935 -9.037 1.00 87.75 82 SER A N 1
ATOM 586 C CA . SER A 1 82 ? 9.381 -0.884 -9.980 1.00 87.75 82 SER A CA 1
ATOM 587 C C . SER A 1 82 ? 8.571 -0.947 -11.268 1.00 87.75 82 SER A C 1
ATOM 589 O O . SER A 1 82 ? 8.290 -2.027 -11.794 1.00 87.75 82 SER A O 1
ATOM 591 N N . LEU A 1 83 ? 8.251 0.223 -11.818 1.00 82.50 83 LEU A N 1
ATOM 592 C CA . LEU A 1 83 ? 7.735 0.373 -13.175 1.00 82.50 83 LEU A CA 1
ATOM 593 C C . LEU A 1 83 ? 8.823 1.000 -14.039 1.00 82.50 83 LEU A C 1
ATOM 595 O O . LEU A 1 83 ? 9.323 2.085 -13.735 1.00 82.50 83 LEU A O 1
ATOM 599 N N . TYR A 1 84 ? 9.143 0.349 -15.147 1.00 80.44 84 TYR A N 1
ATOM 600 C CA . TYR A 1 84 ? 10.128 0.828 -16.105 1.00 80.44 84 TYR A CA 1
ATOM 601 C C . TYR A 1 84 ? 9.476 1.255 -17.410 1.00 80.44 84 TYR A C 1
ATOM 603 O O . TYR A 1 84 ? 8.485 0.675 -17.855 1.00 80.44 84 TYR A O 1
ATOM 611 N N . SER A 1 85 ? 10.064 2.267 -18.042 1.00 75.12 85 SER A N 1
ATOM 612 C CA . SER A 1 85 ? 9.643 2.713 -19.368 1.00 75.12 85 SER A CA 1
ATOM 613 C C . SER A 1 85 ? 9.868 1.620 -20.426 1.00 75.12 85 SER A C 1
ATOM 615 O O . SER A 1 85 ? 10.752 0.776 -20.257 1.00 75.12 85 SER A O 1
ATOM 617 N N . PRO A 1 86 ? 9.119 1.645 -21.546 1.00 72.19 86 PRO A N 1
ATOM 618 C CA . PRO A 1 86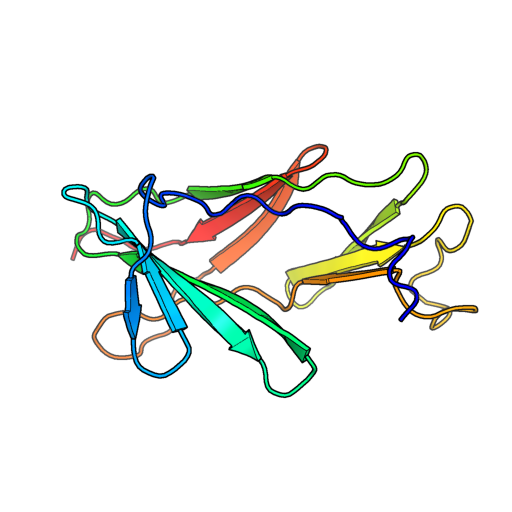 ? 9.346 0.713 -22.645 1.00 72.19 86 PRO A CA 1
ATOM 619 C C . PRO A 1 86 ? 10.821 0.685 -23.075 1.00 72.19 86 PRO A C 1
ATOM 621 O O . PRO A 1 86 ? 11.404 1.728 -23.375 1.00 72.19 86 PRO A O 1
ATOM 624 N N . GLY A 1 87 ? 11.412 -0.512 -23.125 1.00 67.56 87 GLY A N 1
ATOM 625 C CA . GLY A 1 87 ? 12.806 -0.724 -23.534 1.00 67.56 87 GLY A CA 1
ATOM 626 C C . GLY A 1 87 ? 13.853 -0.602 -22.421 1.00 67.56 87 GLY A C 1
ATOM 627 O O . GLY A 1 87 ? 15.036 -0.761 -22.712 1.00 67.56 87 GLY A O 1
ATOM 628 N N . ASP A 1 88 ? 13.444 -0.361 -21.173 1.00 66.31 88 ASP A N 1
ATOM 629 C CA . ASP A 1 88 ? 14.328 -0.288 -20.001 1.0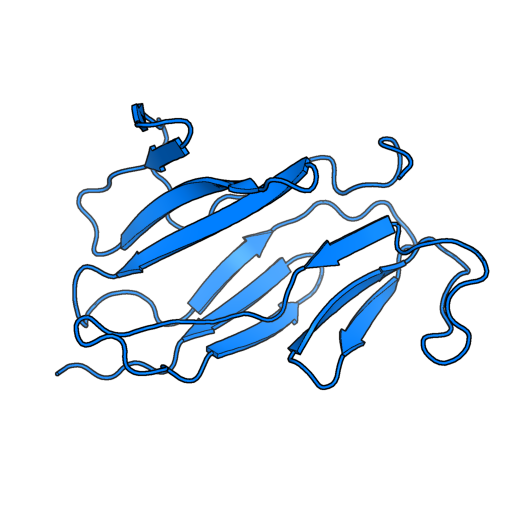0 66.31 88 ASP A CA 1
ATOM 630 C C . ASP A 1 88 ? 14.075 -1.479 -19.061 1.00 66.31 88 ASP A C 1
ATOM 632 O O . ASP A 1 88 ? 13.537 -1.350 -17.969 1.00 66.31 88 ASP A O 1
ATOM 636 N N . THR A 1 89 ? 14.334 -2.693 -19.551 1.00 57.69 89 THR A N 1
ATOM 637 C CA . THR A 1 89 ? 13.820 -3.933 -18.937 1.00 57.69 89 THR A CA 1
ATOM 638 C C . THR A 1 89 ? 14.863 -4.730 -18.153 1.00 57.69 89 THR A C 1
ATOM 640 O O . THR A 1 89 ? 14.618 -5.901 -17.871 1.00 57.69 89 THR A O 1
ATOM 643 N N . ASN A 1 90 ? 16.044 -4.174 -17.861 1.00 60.09 90 ASN A N 1
ATOM 644 C CA . ASN A 1 90 ? 17.120 -4.936 -17.223 1.00 60.09 90 ASN A CA 1
ATOM 645 C C . ASN A 1 90 ? 17.279 -4.565 -15.734 1.00 60.09 90 ASN A C 1
ATOM 647 O O . ASN A 1 90 ? 17.831 -3.507 -15.448 1.00 60.09 90 ASN A O 1
ATOM 651 N N . PRO A 1 91 ? 16.832 -5.415 -14.791 1.00 51.38 91 PRO A N 1
ATOM 652 C CA . PRO A 1 91 ? 16.966 -5.154 -13.356 1.00 51.38 91 PRO A CA 1
ATOM 653 C C . PRO A 1 91 ? 18.417 -5.241 -12.844 1.00 51.38 91 PRO A C 1
ATOM 655 O O . PRO A 1 91 ? 18.736 -4.591 -11.853 1.00 51.38 91 PRO A O 1
ATOM 658 N N . ASP A 1 92 ? 19.303 -5.977 -13.531 1.00 54.62 92 ASP A N 1
ATOM 659 C CA . ASP A 1 92 ? 20.715 -6.158 -13.139 1.00 54.62 92 ASP A CA 1
ATOM 660 C C . ASP A 1 92 ? 21.637 -5.060 -13.687 1.00 54.62 92 ASP A C 1
ATOM 662 O O . ASP A 1 92 ? 22.749 -4.843 -13.202 1.00 54.62 92 ASP A O 1
ATOM 666 N N . VAL A 1 93 ? 21.181 -4.344 -14.715 1.00 52.66 93 VAL A N 1
ATOM 667 C CA . VAL A 1 93 ? 21.822 -3.119 -15.190 1.00 52.66 93 VAL A CA 1
ATOM 668 C C . VAL A 1 93 ? 21.047 -1.989 -14.541 1.00 52.66 93 VAL A C 1
ATOM 670 O O . VAL A 1 93 ? 20.065 -1.528 -15.109 1.00 52.66 93 VAL A O 1
ATOM 673 N N . ALA A 1 94 ? 21.465 -1.578 -13.335 1.00 41.38 94 ALA A N 1
ATOM 674 C CA . ALA A 1 94 ? 20.990 -0.350 -12.689 1.00 41.38 94 ALA A CA 1
ATOM 675 C C . ALA A 1 94 ? 20.846 0.732 -13.764 1.00 41.38 94 ALA A C 1
ATOM 677 O O . ALA A 1 94 ? 21.763 0.905 -14.576 1.00 41.38 94 ALA A O 1
ATOM 678 N N . PRO A 1 95 ? 19.654 1.315 -13.897 1.00 46.59 95 PRO A N 1
ATOM 679 C CA . PRO A 1 95 ? 19.077 1.454 -15.210 1.00 46.59 95 PRO A CA 1
ATOM 680 C C . PRO A 1 95 ? 19.894 2.422 -16.051 1.00 46.59 95 PRO A C 1
ATOM 682 O O . PRO A 1 95 ? 20.484 3.379 -15.544 1.00 46.59 95 PRO A O 1
ATOM 685 N N . ALA A 1 96 ? 19.870 2.228 -17.368 1.00 49.22 96 ALA A N 1
ATOM 686 C CA . ALA A 1 96 ? 20.334 3.280 -18.261 1.00 49.22 96 ALA A CA 1
ATOM 687 C C . ALA A 1 96 ? 19.531 4.587 -18.026 1.00 49.22 96 ALA A C 1
ATOM 689 O O . ALA A 1 96 ? 20.026 5.663 -18.378 1.00 49.22 96 ALA A O 1
ATOM 690 N N . LYS A 1 97 ? 18.317 4.506 -17.427 1.00 53.03 97 LYS A N 1
ATOM 691 C CA . LYS A 1 97 ? 17.470 5.617 -16.942 1.00 53.03 97 LYS A CA 1
ATOM 692 C C . LYS A 1 97 ? 16.629 5.223 -15.706 1.00 53.03 97 LYS A C 1
ATOM 694 O O . LYS A 1 97 ? 15.968 4.205 -15.712 1.00 53.03 97 LYS A O 1
ATOM 699 N N . GLU A 1 98 ? 16.592 6.046 -14.654 1.00 61.53 98 GLU A N 1
ATOM 700 C CA . GLU A 1 98 ? 15.799 5.803 -13.423 1.00 61.53 98 GLU A CA 1
ATOM 701 C C . GLU A 1 98 ? 14.379 5.239 -13.665 1.00 61.53 98 GLU A C 1
ATOM 703 O O . GLU A 1 98 ? 13.706 5.640 -14.620 1.00 61.53 98 GLU A O 1
ATOM 708 N N . ALA A 1 99 ? 13.912 4.349 -12.772 1.00 68.50 99 ALA A N 1
ATOM 709 C CA . ALA A 1 99 ? 12.561 3.786 -12.824 1.00 68.50 99 ALA A CA 1
ATOM 710 C C . ALA A 1 99 ? 11.506 4.895 -12.973 1.00 68.50 99 ALA A C 1
ATOM 712 O O . ALA A 1 99 ? 11.592 5.955 -12.348 1.00 68.50 99 ALA A O 1
ATOM 713 N N . ALA A 1 100 ? 10.498 4.645 -13.811 1.00 73.19 100 ALA A N 1
ATOM 714 C CA . ALA A 1 100 ? 9.445 5.618 -14.070 1.00 73.19 100 ALA A CA 1
ATOM 715 C C . ALA A 1 100 ? 8.559 5.820 -12.838 1.00 73.19 100 ALA A C 1
ATOM 717 O O . ALA A 1 100 ? 8.122 6.941 -12.611 1.00 73.19 100 ALA A O 1
ATOM 718 N N . ALA A 1 101 ? 8.334 4.759 -12.054 1.00 78.56 101 ALA A N 1
ATOM 719 C CA . ALA A 1 101 ? 7.678 4.798 -10.750 1.00 78.56 101 ALA A CA 1
ATOM 720 C C . ALA A 1 101 ? 8.192 3.669 -9.846 1.00 78.56 101 ALA A C 1
ATOM 722 O O . ALA A 1 101 ? 8.713 2.661 -10.332 1.00 78.56 101 ALA A O 1
ATOM 723 N N . PHE A 1 102 ? 7.999 3.828 -8.539 1.00 85.75 102 PHE A N 1
ATOM 724 C CA . PHE A 1 102 ? 8.406 2.861 -7.527 1.00 85.75 102 PHE A CA 1
ATOM 725 C C . PHE A 1 102 ? 7.354 2.759 -6.421 1.00 85.75 102 PHE A C 1
ATOM 727 O O . PHE A 1 102 ? 6.763 3.766 -6.027 1.00 85.75 102 PHE A O 1
ATOM 734 N N . PHE A 1 103 ? 7.136 1.543 -5.932 1.00 89.19 103 PHE A N 1
ATOM 735 C CA . PHE A 1 103 ? 6.358 1.246 -4.738 1.00 89.19 103 PHE A CA 1
ATOM 736 C C . PHE A 1 103 ? 7.286 0.570 -3.730 1.00 89.19 103 PHE A C 1
ATOM 738 O O . PHE A 1 103 ? 7.764 -0.537 -3.989 1.00 89.19 103 PHE A O 1
ATOM 745 N N . ASP A 1 104 ? 7.509 1.227 -2.590 1.00 92.44 104 ASP A N 1
ATOM 746 C CA . ASP A 1 104 ? 8.257 0.661 -1.463 1.00 92.44 104 ASP A CA 1
ATOM 747 C C . ASP A 1 104 ? 7.675 -0.685 -1.029 1.00 92.44 104 ASP A C 1
ATOM 749 O O . ASP A 1 104 ? 6.464 -0.888 -1.121 1.00 92.44 104 ASP A O 1
ATOM 753 N N . ALA A 1 105 ? 8.514 -1.567 -0.482 1.00 95.38 105 ALA A N 1
ATOM 754 C CA . ALA A 1 105 ? 8.070 -2.828 0.101 1.00 95.38 105 ALA A CA 1
ATOM 755 C C . ALA A 1 105 ? 6.899 -2.622 1.090 1.00 95.38 105 ALA A C 1
ATOM 757 O O . ALA A 1 105 ? 6.913 -1.684 1.902 1.00 95.38 105 ALA A O 1
ATOM 758 N N . PRO A 1 106 ? 5.862 -3.478 1.042 1.00 96.31 106 PRO A N 1
ATOM 759 C CA . PRO A 1 106 ? 4.710 -3.325 1.908 1.00 96.31 106 PRO A CA 1
ATOM 760 C C . PRO A 1 106 ? 5.049 -3.738 3.338 1.00 96.31 106 PRO A C 1
ATOM 762 O O . PRO A 1 106 ? 5.851 -4.635 3.581 1.00 96.31 106 PRO A O 1
ATOM 765 N N . TRP A 1 107 ? 4.357 -3.140 4.298 1.00 97.00 107 TRP A N 1
ATOM 766 C CA . TRP A 1 107 ? 4.464 -3.508 5.703 1.00 97.00 107 TRP A CA 1
ATOM 767 C C . TRP A 1 107 ? 3.111 -3.354 6.391 1.00 97.00 107 TRP A C 1
ATOM 769 O O . TRP A 1 107 ? 2.246 -2.598 5.941 1.00 97.00 107 TRP A O 1
ATOM 779 N N . ALA A 1 108 ? 2.943 -4.062 7.503 1.00 96.94 108 ALA A N 1
ATOM 780 C CA . ALA A 1 108 ? 1.832 -3.871 8.419 1.00 96.94 108 ALA A CA 1
ATOM 781 C C . ALA A 1 108 ? 2.288 -4.154 9.852 1.00 96.94 108 ALA A C 1
ATOM 783 O O . ALA A 1 108 ? 3.191 -4.959 10.090 1.00 96.94 108 ALA A O 1
ATOM 784 N N . LYS A 1 109 ? 1.648 -3.477 10.804 1.00 95.88 109 LYS A N 1
ATOM 785 C CA . LYS A 1 109 ? 1.877 -3.632 12.240 1.00 95.88 109 LYS A CA 1
ATOM 786 C C . LYS A 1 109 ? 0.545 -3.867 12.944 1.00 95.88 109 LYS A C 1
ATOM 788 O O . LYS A 1 109 ? -0.460 -3.277 12.545 1.00 95.88 109 LYS A O 1
ATOM 793 N N . ASP A 1 110 ? 0.538 -4.694 13.983 1.00 93.75 110 ASP A N 1
ATOM 794 C CA . ASP A 1 110 ? -0.617 -4.814 14.875 1.00 93.75 110 ASP A CA 1
ATOM 795 C C . ASP A 1 110 ? -0.682 -3.659 15.896 1.00 93.75 110 ASP A C 1
ATOM 797 O O . ASP A 1 110 ? 0.185 -2.782 15.943 1.00 93.75 110 ASP A O 1
ATOM 801 N N . ALA A 1 111 ? -1.713 -3.667 16.747 1.00 91.69 111 ALA A N 1
ATOM 802 C CA . ALA A 1 111 ? -1.898 -2.656 17.791 1.00 91.69 111 ALA A CA 1
ATOM 803 C C . ALA A 1 111 ? -0.785 -2.648 18.861 1.00 91.69 111 ALA A C 1
ATOM 805 O O . ALA A 1 111 ? -0.639 -1.656 19.574 1.00 91.69 111 ALA A O 1
ATOM 806 N N . ASN A 1 112 ? 0.000 -3.724 18.966 1.00 92.94 112 ASN A N 1
ATOM 807 C CA . ASN A 1 112 ? 1.143 -3.845 19.872 1.00 92.94 112 ASN A CA 1
ATOM 808 C C . ASN A 1 112 ? 2.472 -3.468 19.189 1.00 92.94 112 ASN A C 1
ATOM 810 O O . ASN A 1 112 ? 3.520 -3.488 19.832 1.00 92.94 112 ASN A O 1
ATOM 814 N N . GLY A 1 113 ? 2.453 -3.126 17.895 1.00 94.62 113 GLY A N 1
ATOM 815 C CA . GLY A 1 113 ? 3.642 -2.799 17.106 1.00 94.62 113 GLY A CA 1
ATOM 816 C C . GLY A 1 113 ? 4.393 -4.013 16.545 1.00 94.62 113 GLY A C 1
ATOM 817 O O . GLY A 1 113 ? 5.514 -3.858 16.044 1.00 94.62 113 GLY A O 1
ATOM 818 N N . HIS A 1 114 ? 3.803 -5.207 16.605 1.00 95.44 114 HIS A N 1
ATOM 819 C CA . HIS A 1 114 ? 4.384 -6.429 16.056 1.00 95.44 114 HIS A CA 1
ATOM 820 C C . HIS A 1 114 ? 4.203 -6.463 14.536 1.00 95.44 114 HIS A C 1
ATOM 822 O O . HIS A 1 114 ? 3.161 -6.058 14.022 1.00 95.44 114 HIS A O 1
ATOM 828 N N . ASP A 1 115 ? 5.221 -6.941 13.816 1.00 96.38 115 ASP A N 1
ATOM 829 C CA . ASP A 1 115 ? 5.152 -7.106 12.362 1.00 96.38 115 ASP A CA 1
ATOM 830 C C . ASP A 1 115 ? 4.112 -8.145 11.959 1.00 96.38 115 ASP A C 1
ATOM 832 O O . ASP A 1 115 ? 4.064 -9.248 12.506 1.00 96.38 115 ASP A O 1
ATOM 836 N N . ILE A 1 116 ? 3.308 -7.783 10.961 1.00 95.88 116 ILE A N 1
ATOM 837 C CA . ILE A 1 116 ? 2.350 -8.678 10.322 1.00 95.88 116 ILE A CA 1
ATOM 838 C C . ILE A 1 116 ? 2.849 -8.990 8.908 1.00 95.88 116 ILE A C 1
ATOM 840 O O . ILE A 1 116 ? 3.115 -8.051 8.145 1.00 95.88 116 ILE A O 1
ATOM 844 N N . PRO A 1 117 ? 2.959 -10.280 8.525 1.00 96.81 117 PRO A N 1
ATOM 845 C CA . PRO A 1 117 ? 3.364 -10.651 7.178 1.00 96.81 117 PRO A CA 1
ATOM 846 C C . PRO A 1 117 ? 2.483 -9.964 6.137 1.00 96.81 117 PRO A C 1
ATOM 848 O O . PRO A 1 117 ? 1.251 -10.014 6.194 1.00 96.81 117 PRO A O 1
ATOM 851 N N . THR A 1 118 ? 3.137 -9.267 5.214 1.00 97.25 118 THR A N 1
ATOM 852 C CA . THR A 1 118 ? 2.482 -8.447 4.201 1.00 97.25 118 THR A CA 1
ATOM 853 C C . THR A 1 118 ? 3.226 -8.594 2.884 1.00 97.25 118 THR A C 1
ATOM 855 O O . THR A 1 118 ? 4.453 -8.614 2.868 1.00 97.25 118 THR A O 1
ATOM 858 N N . SER A 1 119 ? 2.499 -8.701 1.775 1.00 96.94 119 SER A N 1
ATOM 859 C CA . SER A 1 119 ? 3.099 -8.838 0.445 1.00 96.94 119 SER A CA 1
ATOM 860 C C . SER A 1 119 ? 2.315 -8.080 -0.618 1.00 96.94 119 SER A C 1
ATOM 862 O O . SER A 1 119 ? 1.116 -7.833 -0.469 1.00 96.94 119 SER A O 1
ATOM 864 N N . TYR A 1 120 ? 2.998 -7.723 -1.705 1.00 95.50 120 TYR A N 1
ATOM 865 C CA . TYR A 1 120 ? 2.361 -7.239 -2.919 1.00 95.50 120 TYR A CA 1
ATOM 866 C C . TYR A 1 120 ? 2.303 -8.331 -3.974 1.00 95.50 120 TYR A C 1
ATOM 868 O O . TYR A 1 120 ? 3.213 -9.146 -4.124 1.00 95.50 120 TYR A O 1
ATOM 876 N N . LYS A 1 121 ? 1.243 -8.279 -4.774 1.00 92.88 121 LYS A N 1
ATOM 877 C CA . LYS A 1 121 ? 1.146 -8.988 -6.043 1.00 92.88 121 LYS A CA 1
ATOM 878 C C . LYS A 1 121 ? 0.657 -8.036 -7.119 1.00 92.88 121 LYS A C 1
ATOM 880 O O . LYS A 1 121 ? -0.359 -7.366 -6.947 1.00 92.88 121 LYS A O 1
ATOM 885 N N . VAL A 1 122 ? 1.344 -8.021 -8.252 1.00 89.38 122 VAL A N 1
ATOM 886 C CA . VAL A 1 122 ? 0.911 -7.261 -9.425 1.00 89.38 122 VAL A CA 1
ATOM 887 C C . VAL A 1 122 ? -0.048 -8.121 -10.248 1.00 89.38 122 VAL A C 1
ATOM 889 O O . VAL A 1 122 ? 0.271 -9.255 -10.608 1.00 89.38 122 VAL A O 1
ATOM 892 N N . VAL A 1 123 ? -1.237 -7.592 -10.536 1.00 87.88 123 VAL A N 1
ATOM 893 C CA . VAL A 1 123 ? -2.270 -8.250 -11.348 1.00 87.88 123 VAL A CA 1
ATOM 894 C C . VAL A 1 123 ? -2.767 -7.265 -12.401 1.00 87.88 123 VAL A C 1
ATOM 896 O O . VAL A 1 123 ? -3.572 -6.381 -12.116 1.00 87.88 123 VAL A O 1
ATOM 899 N N . GLY A 1 124 ? -2.274 -7.405 -13.634 1.00 85.19 124 GLY A N 1
ATOM 900 C CA . GLY A 1 124 ? -2.567 -6.454 -14.707 1.00 85.19 124 GLY A CA 1
ATOM 901 C C . GLY A 1 124 ? -2.072 -5.053 -14.343 1.00 85.19 124 GLY A C 1
ATOM 902 O O . GLY A 1 124 ? -0.875 -4.841 -14.192 1.00 85.19 124 GLY A O 1
ATOM 903 N N . ASN A 1 125 ? -3.000 -4.111 -14.176 1.00 82.12 125 ASN A N 1
ATOM 904 C CA . ASN A 1 125 ? -2.732 -2.721 -13.796 1.00 82.12 125 ASN A CA 1
ATOM 905 C C . ASN A 1 125 ? -3.065 -2.427 -12.318 1.00 82.12 125 ASN A C 1
ATOM 907 O O . ASN A 1 125 ? -3.448 -1.309 -11.962 1.00 82.12 125 ASN A O 1
ATOM 911 N N . LYS A 1 126 ? -2.992 -3.452 -11.465 1.00 86.50 126 LYS A N 1
ATOM 912 C CA . LYS A 1 126 ? -3.294 -3.363 -10.036 1.00 86.50 126 LYS A CA 1
ATOM 913 C C . LYS A 1 126 ? -2.157 -3.920 -9.198 1.00 86.50 126 LYS A C 1
ATOM 915 O O . LYS A 1 126 ? -1.564 -4.937 -9.555 1.00 86.50 126 LYS A O 1
ATOM 920 N N . ILE A 1 127 ? -1.889 -3.265 -8.074 1.00 90.19 127 ILE A N 1
ATOM 921 C CA . ILE A 1 127 ? -1.090 -3.810 -6.982 1.00 90.19 127 ILE A CA 1
ATOM 922 C C . ILE A 1 127 ? -2.081 -4.261 -5.920 1.00 90.19 127 ILE A C 1
ATOM 924 O O . ILE A 1 127 ? -2.897 -3.477 -5.438 1.00 90.19 127 ILE A O 1
ATOM 928 N N . VAL A 1 128 ? -2.021 -5.544 -5.593 1.00 93.81 128 VAL A N 1
ATOM 929 C CA . VAL A 1 128 ? -2.817 -6.164 -4.542 1.00 93.81 128 VAL A CA 1
ATOM 930 C C . VAL A 1 128 ? -1.919 -6.340 -3.330 1.00 93.81 128 VAL A C 1
ATOM 932 O O . VAL A 1 128 ? -0.983 -7.138 -3.368 1.00 93.81 128 VAL A O 1
ATOM 935 N N . GLN A 1 129 ? -2.194 -5.599 -2.263 1.00 95.88 129 GLN A N 1
ATOM 936 C CA . GLN A 1 129 ? -1.573 -5.809 -0.960 1.00 95.88 129 GLN A CA 1
ATOM 937 C C . GLN A 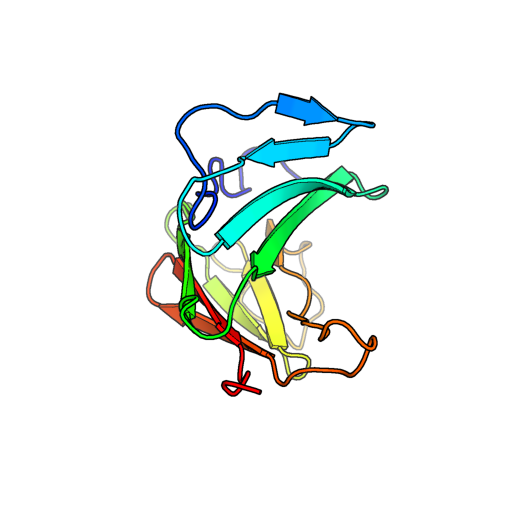1 129 ? -2.322 -6.907 -0.218 1.00 95.88 129 GLN A C 1
ATOM 939 O O . GLN A 1 129 ? -3.536 -6.804 -0.060 1.00 95.88 129 GLN A O 1
ATOM 944 N N . SER A 1 130 ? -1.617 -7.926 0.260 1.00 97.25 130 SER A N 1
ATOM 945 C CA . SER A 1 130 ? -2.167 -8.952 1.152 1.00 97.25 130 SER A CA 1
ATOM 946 C C . SER A 1 130 ? -1.579 -8.788 2.547 1.00 97.25 130 SER A C 1
ATOM 948 O O . SER A 1 130 ? -0.366 -8.634 2.667 1.00 97.25 130 SER A O 1
ATOM 950 N N . VAL A 1 131 ? -2.424 -8.822 3.580 1.00 96.75 131 VAL A N 1
ATOM 951 C CA . VAL A 1 131 ? -2.039 -8.677 4.994 1.00 96.75 131 VAL A CA 1
ATOM 952 C C . VAL A 1 131 ? -2.509 -9.907 5.775 1.00 96.75 131 VAL A C 1
ATOM 954 O O . VAL A 1 131 ? -3.707 -10.197 5.837 1.00 96.75 131 VAL A O 1
ATOM 957 N N . GLU A 1 132 ? -1.582 -10.629 6.399 1.00 94.75 132 GLU A N 1
ATOM 958 C CA . GLU A 1 132 ? -1.858 -11.899 7.084 1.00 94.75 132 GLU A CA 1
ATOM 959 C C . GLU A 1 132 ? -2.161 -11.714 8.578 1.00 94.75 132 GLU A C 1
ATOM 961 O O . GLU A 1 132 ? -1.451 -12.213 9.449 1.00 94.75 132 GLU A O 1
ATOM 966 N N . PHE A 1 133 ? -3.242 -11.001 8.898 1.00 89.44 133 PHE A N 1
ATOM 967 C CA . PHE A 1 133 ? -3.723 -10.895 10.280 1.00 89.44 133 PHE A CA 1
ATOM 968 C C . PHE A 1 133 ? -4.793 -11.947 10.593 1.00 89.44 133 PHE A C 1
ATOM 970 O O . PHE A 1 133 ? -5.555 -12.389 9.723 1.00 89.44 133 PHE A O 1
ATOM 977 N N . ASN A 1 134 ? -4.864 -12.336 11.864 1.00 79.06 134 ASN A N 1
ATOM 978 C CA . ASN A 1 134 ? -5.899 -13.213 12.398 1.00 79.06 134 ASN A CA 1
ATOM 979 C C . ASN A 1 134 ? -6.874 -12.410 13.257 1.00 79.06 134 ASN A C 1
ATOM 981 O O . ASN A 1 134 ? -6.546 -11.331 13.747 1.00 79.06 134 ASN A O 1
ATOM 985 N N . ALA A 1 135 ? -8.084 -12.940 13.424 1.00 60.03 135 ALA A N 1
ATOM 986 C CA . ALA A 1 135 ? -8.989 -12.440 14.440 1.00 60.03 135 ALA A CA 1
ATOM 987 C C . ALA A 1 135 ? -8.412 -12.798 15.811 1.00 60.03 135 ALA A C 1
ATOM 989 O O . ALA A 1 135 ? -8.488 -13.958 16.209 1.00 60.03 135 ALA A O 1
ATOM 990 N N . SER A 1 136 ? -7.788 -11.826 16.472 1.00 51.75 136 SER A N 1
ATOM 991 C CA . SER A 1 136 ? -7.439 -11.916 17.891 1.00 51.75 136 SER A CA 1
ATOM 992 C C . SER A 1 136 ? -8.581 -11.383 18.742 1.00 51.75 136 SER A C 1
ATOM 994 O O . SER A 1 136 ? -9.174 -10.355 18.336 1.00 51.75 136 SER A O 1
#

Radius of gyration: 16.03 Å; chains: 1; bounding box: 40×31×43 Å

pLDDT: mean 82.36, std 14.48, range [41.38, 97.25]

Sequence (136 aa):
IRNDIMPNQLSIPEAGAKGTQVGGNVVYTTSGPVDTVVQPTADGGSRTLNILKSSVAPKTYETSFQIPAGMSVVTHDDGSVSLYSPGDTNPDVAPAKEAAAFFDAPWAKDANGHDIPTSYKVVGNKIVQSVEFNAS